Protein AF-A0A1R0LEW0-F1 (afdb_monomer_lite)

Radius of gyration: 15.87 Å; chains: 1; bounding box: 33×30×46 Å

Foldseek 3Di:
DPDVVVVVVVVPDDDDDFDKAQAQFDPCLPDCCLVVVVVCCVVVVNDPVNSCVHGGGDDSVLSVVVVVVVVCQVCCCPVVVDHDCVRVADDPVRNRMHTPD

pLDDT: mean 94.79, std 5.69, range [54.28, 98.5]

Structure (mmCIF, N/CA/C/O backbone):
data_AF-A0A1R0LEW0-F1
#
_entry.id   AF-A0A1R0LEW0-F1
#
loop_
_atom_site.group_PDB
_atom_site.id
_atom_site.type_symbol
_atom_site.label_atom_id
_atom_site.label_alt_id
_atom_site.label_comp_id
_atom_site.label_asym_id
_atom_site.label_entity_id
_atom_site.label_seq_id
_atom_site.pdbx_PDB_ins_code
_atom_site.Cartn_x
_atom_site.Cartn_y
_atom_site.Cartn_z
_atom_site.occupancy
_atom_site.B_iso_or_equiv
_atom_site.auth_seq_id
_atom_site.auth_comp_id
_atom_site.auth_asym_id
_atom_site.auth_atom_id
_atom_site.pdbx_PDB_model_num
ATOM 1 N N . ASN A 1 1 ? 9.962 3.736 5.547 1.00 54.28 1 ASN A N 1
ATOM 2 C CA . ASN A 1 1 ? 9.433 5.078 5.856 1.00 54.28 1 ASN A CA 1
ATOM 3 C C . ASN A 1 1 ? 10.334 5.769 6.893 1.00 54.28 1 ASN A C 1
ATOM 5 O O . ASN A 1 1 ? 10.100 5.622 8.083 1.00 54.28 1 ASN A O 1
ATOM 9 N N . ASN A 1 2 ? 11.420 6.435 6.465 1.00 66.25 2 ASN A N 1
ATOM 10 C CA . ASN A 1 2 ? 12.408 7.082 7.362 1.00 66.25 2 ASN A CA 1
ATOM 11 C C . ASN A 1 2 ? 12.466 8.611 7.196 1.00 66.25 2 ASN A C 1
ATOM 13 O O . ASN A 1 2 ? 13.374 9.252 7.725 1.00 66.25 2 ASN A O 1
ATOM 17 N N . ASP A 1 3 ? 11.519 9.195 6.464 1.00 81.50 3 ASP A N 1
ATOM 18 C CA . ASP A 1 3 ? 11.428 10.644 6.332 1.00 81.50 3 ASP A CA 1
ATOM 19 C C . ASP A 1 3 ? 10.995 11.259 7.678 1.00 81.50 3 ASP A C 1
ATOM 21 O O . ASP A 1 3 ? 10.027 10.829 8.313 1.00 81.50 3 ASP A O 1
ATOM 25 N N . GLY A 1 4 ? 11.752 12.258 8.138 1.00 89.38 4 GLY A N 1
ATOM 26 C CA . GLY A 1 4 ? 11.487 12.974 9.383 1.00 89.38 4 GLY A CA 1
ATOM 27 C C . GLY A 1 4 ? 10.129 13.680 9.397 1.00 89.38 4 GLY A C 1
ATOM 28 O O . GLY A 1 4 ? 9.569 13.872 10.478 1.00 89.38 4 GLY A O 1
ATOM 29 N N . SER A 1 5 ? 9.572 14.003 8.226 1.00 92.19 5 SER A N 1
ATOM 30 C CA . SER A 1 5 ? 8.245 14.612 8.091 1.00 92.19 5 SER A CA 1
ATOM 31 C C . SER A 1 5 ? 7.144 13.745 8.722 1.00 92.19 5 SER A C 1
ATOM 33 O O . SER A 1 5 ? 6.342 14.255 9.506 1.00 92.19 5 SER A O 1
ATOM 35 N N . TRP A 1 6 ? 7.170 12.424 8.506 1.00 91.69 6 TRP A N 1
ATOM 36 C CA . TRP A 1 6 ? 6.205 11.481 9.082 1.00 91.69 6 TRP A CA 1
ATOM 37 C C . TRP A 1 6 ? 6.297 11.407 10.599 1.00 91.69 6 TRP A C 1
ATOM 39 O O . TRP A 1 6 ? 5.275 11.375 11.281 1.00 91.69 6 TRP A O 1
ATOM 49 N N . ARG A 1 7 ? 7.515 11.438 11.154 1.00 90.62 7 ARG A N 1
ATOM 50 C CA . ARG A 1 7 ? 7.713 11.470 12.611 1.00 90.62 7 ARG A CA 1
ATOM 51 C C . ARG A 1 7 ? 7.106 12.732 13.221 1.00 90.62 7 ARG A C 1
ATOM 53 O O . ARG A 1 7 ? 6.469 12.648 14.270 1.00 90.62 7 ARG A O 1
ATOM 60 N N . THR A 1 8 ? 7.293 13.875 12.564 1.00 94.06 8 THR A N 1
ATOM 61 C CA . THR A 1 8 ? 6.706 15.151 12.985 1.00 94.06 8 THR A CA 1
ATOM 62 C C . THR A 1 8 ? 5.186 15.120 12.882 1.00 94.06 8 THR A C 1
ATOM 64 O O . THR A 1 8 ? 4.518 15.487 13.843 1.00 94.06 8 THR A O 1
ATOM 67 N N . LEU A 1 9 ? 4.620 14.639 11.773 1.00 93.69 9 LEU A N 1
ATOM 68 C CA . LEU A 1 9 ? 3.171 14.487 11.628 1.00 93.69 9 LEU A CA 1
ATOM 69 C C . LEU A 1 9 ? 2.601 13.607 12.750 1.00 93.69 9 LEU A C 1
ATOM 71 O O . LEU A 1 9 ? 1.660 14.001 13.437 1.00 93.69 9 LEU A O 1
ATOM 75 N N . TRP A 1 10 ? 3.224 12.452 12.992 1.00 93.62 10 TRP A N 1
ATOM 76 C CA . TRP A 1 10 ? 2.745 11.453 13.945 1.00 93.62 10 TRP A CA 1
ATOM 77 C C . TRP A 1 10 ? 2.612 11.976 15.379 1.00 93.62 10 TRP A C 1
ATOM 79 O O . TRP A 1 10 ? 1.655 11.626 16.069 1.00 93.62 10 TRP A O 1
ATOM 89 N N . SER A 1 11 ? 3.535 12.828 15.841 1.00 93.75 11 SER A N 1
ATOM 90 C CA . SER A 1 11 ? 3.468 13.409 17.193 1.00 93.75 11 SER A CA 1
ATOM 91 C C . SER A 1 11 ? 2.324 14.422 17.366 1.00 93.75 11 SER A C 1
ATOM 93 O O . SER A 1 11 ? 1.885 14.687 18.492 1.00 93.75 11 SER A O 1
ATOM 95 N N . HIS A 1 12 ? 1.802 14.957 16.259 1.00 96.38 12 HIS A N 1
ATOM 96 C CA . HIS A 1 12 ? 0.723 15.942 16.254 1.00 96.38 12 HIS A CA 1
ATOM 97 C C . HIS A 1 12 ? -0.663 15.332 16.005 1.00 96.38 12 HIS A C 1
ATOM 99 O O . HIS A 1 12 ? -1.657 15.960 16.369 1.00 96.38 12 HIS A O 1
ATOM 105 N N . LEU A 1 13 ? -0.759 14.108 15.477 1.00 95.62 13 LEU A N 1
ATOM 106 C CA . LEU A 1 13 ? -2.035 13.408 15.304 1.00 95.62 13 LEU A CA 1
ATOM 107 C C . LEU A 1 13 ? -2.685 13.092 16.667 1.00 95.62 13 LEU A C 1
ATOM 109 O O . LEU A 1 13 ? -2.069 12.480 17.541 1.00 95.62 13 LEU A O 1
ATOM 113 N N . LYS A 1 14 ? -3.942 13.516 16.858 1.00 95.75 14 LYS A N 1
ATOM 114 C CA . LYS A 1 14 ? -4.692 13.348 18.124 1.00 95.75 14 LYS A CA 1
ATOM 115 C C . LYS A 1 14 ? -5.787 12.282 18.072 1.00 95.75 14 LYS A C 1
ATOM 117 O O . LYS A 1 14 ? -6.194 11.803 19.123 1.00 95.75 14 LYS A O 1
ATOM 122 N N . GLY A 1 15 ? -6.236 11.914 16.874 1.00 92.88 15 GLY A N 1
ATOM 123 C CA . GLY A 1 15 ? -7.248 10.881 16.655 1.00 92.88 15 GLY A CA 1
ATOM 124 C C . GLY A 1 15 ? -6.658 9.496 16.394 1.00 92.88 15 GLY A C 1
ATOM 125 O O . GLY A 1 15 ? -5.447 9.275 16.554 1.00 92.88 15 GLY A O 1
ATOM 126 N N . TYR A 1 16 ? -7.538 8.585 15.965 1.00 93.69 16 TYR A N 1
ATOM 127 C CA . TYR A 1 16 ? -7.135 7.289 15.431 1.00 93.69 16 TYR A CA 1
ATOM 128 C C . TYR A 1 16 ? -6.156 7.484 14.268 1.00 93.69 16 TYR A C 1
ATOM 130 O O . TYR A 1 16 ? -6.279 8.413 13.468 1.00 93.69 16 TYR A O 1
ATOM 138 N N . ARG A 1 17 ? -5.133 6.635 14.233 1.00 93.56 17 ARG A N 1
ATOM 139 C CA . ARG A 1 17 ? -4.077 6.638 13.227 1.00 93.56 17 ARG A CA 1
ATOM 140 C C . ARG A 1 17 ? -3.469 5.253 13.147 1.00 93.56 17 ARG A C 1
ATOM 142 O O . ARG A 1 17 ? -3.387 4.560 14.158 1.00 93.56 17 ARG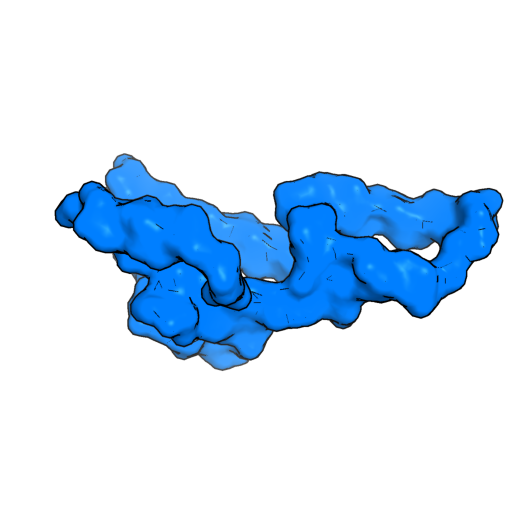 A O 1
ATOM 149 N N . VAL A 1 18 ? -3.026 4.894 11.956 1.00 94.56 18 VAL A N 1
ATOM 150 C CA . VAL A 1 18 ? -2.375 3.624 11.661 1.00 94.56 18 VAL A CA 1
ATOM 151 C C . VAL A 1 18 ? -1.298 3.882 10.607 1.00 94.56 18 VAL A C 1
ATOM 153 O O . VAL A 1 18 ? -1.500 4.708 9.716 1.00 94.56 18 VAL A O 1
ATOM 156 N N . ASP A 1 19 ? -0.137 3.244 10.754 1.00 94.31 19 ASP A N 1
ATOM 157 C CA . ASP A 1 19 ? 0.975 3.317 9.800 1.00 94.31 19 ASP A CA 1
ATOM 158 C C . ASP A 1 19 ? 1.205 1.911 9.248 1.00 94.31 19 ASP A C 1
ATOM 160 O O . ASP A 1 19 ? 1.687 1.026 9.960 1.00 94.31 19 ASP A O 1
ATOM 164 N N . ILE A 1 20 ? 0.803 1.701 7.995 1.00 95.50 20 ILE A N 1
ATOM 165 C CA . ILE A 1 20 ? 0.955 0.429 7.290 1.00 95.50 20 ILE A CA 1
ATOM 166 C C . ILE A 1 20 ? 1.865 0.593 6.082 1.00 95.50 20 ILE A C 1
ATOM 168 O O . ILE A 1 20 ? 1.827 1.601 5.376 1.00 95.50 20 ILE A O 1
ATOM 172 N N . GLN A 1 21 ? 2.657 -0.438 5.818 1.00 96.25 21 GLN A N 1
ATOM 173 C CA . GLN A 1 21 ? 3.523 -0.513 4.656 1.00 96.25 21 GLN A CA 1
ATOM 174 C C . GLN A 1 21 ? 3.085 -1.659 3.744 1.00 96.25 21 GLN A C 1
ATOM 176 O O . GLN A 1 21 ? 3.007 -2.807 4.175 1.00 96.25 21 GLN A O 1
ATOM 181 N N . LEU A 1 22 ? 2.854 -1.332 2.469 1.00 97.94 22 LEU A N 1
ATOM 182 C CA . LEU A 1 22 ? 2.658 -2.301 1.394 1.00 97.94 22 LEU A CA 1
ATOM 183 C C . LEU A 1 22 ? 4.016 -2.712 0.815 1.00 97.94 22 LEU A C 1
ATOM 185 O O . LEU A 1 22 ? 4.703 -1.925 0.164 1.00 97.94 22 LEU A O 1
ATOM 189 N N . HIS A 1 23 ? 4.427 -3.945 1.081 1.00 98.06 23 HIS A N 1
ATOM 190 C CA . HIS A 1 23 ? 5.666 -4.515 0.577 1.00 98.06 23 HIS A CA 1
ATOM 191 C C . HIS A 1 23 ? 5.583 -4.810 -0.920 1.00 98.06 23 HIS A C 1
ATOM 193 O O . HIS A 1 23 ? 4.563 -5.258 -1.434 1.00 98.06 23 HIS A O 1
ATOM 199 N N . GLY A 1 2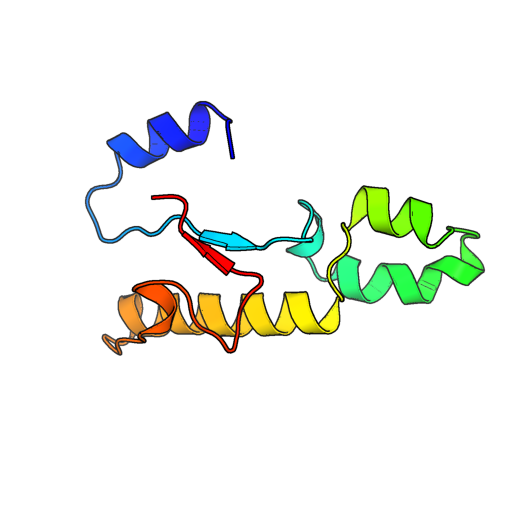4 ? 6.689 -4.563 -1.620 1.00 97.44 24 GLY A N 1
ATOM 200 C CA . GLY A 1 24 ? 6.772 -4.720 -3.070 1.00 97.44 24 GLY A CA 1
ATOM 201 C C . GLY A 1 24 ? 6.207 -3.540 -3.860 1.00 97.44 24 GLY A C 1
ATOM 202 O O . GLY A 1 24 ? 6.518 -3.448 -5.037 1.00 97.44 24 GLY A O 1
ATOM 203 N N . ALA A 1 25 ? 5.461 -2.622 -3.243 1.00 97.31 25 ALA A N 1
ATOM 204 C CA . ALA A 1 25 ? 5.026 -1.385 -3.887 1.00 97.31 25 ALA A CA 1
ATOM 205 C C . ALA A 1 25 ? 6.130 -0.315 -3.889 1.00 97.31 25 ALA A C 1
ATOM 207 O O . ALA A 1 25 ? 6.965 -0.244 -2.979 1.00 97.31 25 ALA A O 1
ATOM 208 N N . ALA A 1 26 ? 6.087 0.556 -4.892 1.00 95.69 26 ALA A N 1
ATOM 209 C CA . ALA A 1 26 ? 6.844 1.798 -4.956 1.00 95.69 26 ALA A CA 1
ATOM 210 C C . ALA A 1 26 ? 5.912 3.015 -4.825 1.00 95.69 26 ALA A C 1
ATOM 212 O O . ALA A 1 26 ? 4.700 2.892 -4.669 1.00 95.69 26 ALA A O 1
ATOM 213 N N . HIS A 1 27 ? 6.473 4.226 -4.874 1.00 93.19 27 HIS A N 1
ATOM 214 C CA . HIS A 1 27 ? 5.689 5.457 -4.720 1.00 93.19 27 HIS A CA 1
ATOM 215 C C . HIS A 1 27 ? 4.570 5.591 -5.765 1.00 93.19 27 HIS A C 1
ATOM 217 O O . HIS A 1 27 ? 3.473 6.034 -5.440 1.00 93.19 27 HIS A O 1
ATOM 223 N N . VAL A 1 28 ? 4.834 5.181 -7.005 1.00 94.12 28 VAL A N 1
ATOM 224 C CA . VAL A 1 28 ? 3.867 5.258 -8.110 1.00 94.12 28 VAL A CA 1
ATOM 225 C C . VAL A 1 28 ? 2.864 4.101 -8.127 1.00 94.12 28 VAL A C 1
ATOM 227 O O . VAL A 1 28 ? 1.927 4.141 -8.912 1.00 94.12 28 VAL A O 1
ATOM 230 N N . SER A 1 29 ? 2.992 3.106 -7.242 1.00 94.75 29 SER A N 1
ATOM 231 C CA . SER A 1 29 ? 1.994 2.033 -7.112 1.00 94.75 29 SER A CA 1
ATOM 232 C C . SER A 1 29 ? 0.628 2.536 -6.638 1.00 94.75 29 SER A C 1
ATOM 234 O O . SER A 1 29 ? -0.376 1.843 -6.737 1.00 94.75 29 SER A O 1
ATOM 236 N N . PHE A 1 30 ? 0.567 3.756 -6.099 1.00 95.81 30 PHE A N 1
ATOM 237 C CA . PHE A 1 30 ? -0.656 4.351 -5.555 1.00 95.81 30 PHE A CA 1
ATOM 238 C C . PHE A 1 30 ? -1.415 5.226 -6.565 1.00 95.81 30 PHE A C 1
ATOM 240 O O . PHE A 1 30 ? -2.270 6.022 -6.176 1.00 95.81 30 PHE A O 1
ATOM 247 N N . ILE A 1 31 ? -1.092 5.106 -7.855 1.00 95.31 31 ILE A N 1
ATOM 248 C CA . ILE A 1 31 ? -1.804 5.748 -8.964 1.00 95.31 31 ILE A CA 1
ATOM 249 C C . ILE A 1 31 ? -2.070 4.728 -10.078 1.00 95.31 31 ILE A C 1
ATOM 251 O O . ILE A 1 31 ? -1.348 3.742 -10.213 1.00 95.31 31 ILE A O 1
ATOM 255 N N . ASP A 1 32 ? -3.081 4.990 -10.913 1.00 94.25 32 ASP A N 1
ATOM 256 C CA . ASP A 1 32 ? -3.529 4.061 -11.970 1.00 94.25 32 ASP A CA 1
ATOM 257 C C . ASP A 1 32 ? -2.455 3.754 -13.033 1.00 94.25 32 ASP A C 1
ATOM 259 O O . ASP A 1 32 ? -2.563 2.768 -13.766 1.00 94.25 32 ASP A O 1
ATOM 263 N N . ASP A 1 33 ? -1.393 4.561 -13.089 1.00 93.50 33 ASP A N 1
ATOM 264 C CA . ASP A 1 33 ? -0.246 4.359 -13.974 1.00 93.50 33 ASP A CA 1
ATOM 265 C C . ASP A 1 33 ? 0.419 2.983 -13.775 1.00 93.50 33 ASP A C 1
ATOM 267 O O . ASP A 1 33 ? 0.843 2.367 -14.748 1.00 93.50 33 ASP A O 1
ATOM 271 N N . GLU A 1 34 ? 0.417 2.429 -12.554 1.00 94.12 34 GLU A N 1
ATOM 272 C CA . GLU A 1 34 ? 0.938 1.076 -12.288 1.00 94.12 34 GLU A CA 1
ATOM 273 C C . GLU A 1 34 ? 0.193 -0.019 -13.073 1.00 94.12 34 GLU A C 1
ATOM 275 O O . GLU A 1 34 ? 0.795 -1.010 -13.492 1.00 94.12 34 GLU A O 1
ATOM 280 N N . ALA A 1 35 ? -1.106 0.161 -13.332 1.00 93.56 35 ALA A N 1
ATOM 281 C CA . ALA A 1 35 ? -1.884 -0.764 -14.155 1.00 93.56 35 ALA A CA 1
ATOM 282 C C . ALA A 1 35 ? -1.729 -0.500 -15.659 1.00 93.56 35 ALA A C 1
ATOM 284 O O . ALA A 1 35 ? -1.896 -1.416 -16.470 1.00 93.56 35 ALA A O 1
ATOM 285 N N . MET A 1 36 ? -1.445 0.744 -16.048 1.00 93.38 36 MET A N 1
ATOM 286 C CA . MET A 1 36 ? -1.352 1.153 -17.451 1.00 93.38 36 MET A CA 1
ATOM 287 C C . MET A 1 36 ? 0.028 0.868 -18.045 1.00 93.38 36 MET A C 1
ATOM 289 O O . MET A 1 36 ? 0.125 0.270 -19.117 1.00 93.38 36 MET A O 1
ATOM 2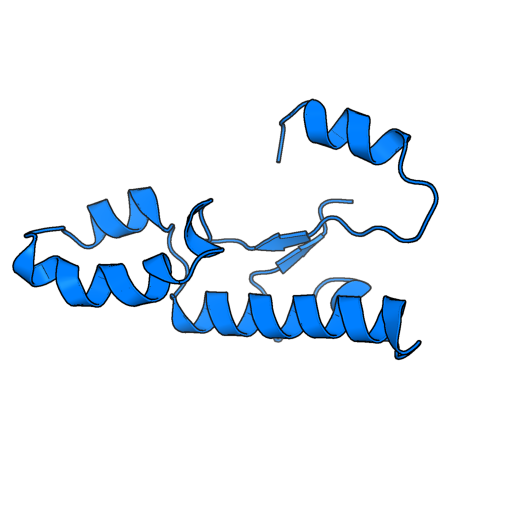93 N N . ALA A 1 37 ? 1.099 1.223 -17.337 1.00 93.31 37 ALA A N 1
ATOM 294 C CA . ALA A 1 37 ? 2.465 1.175 -17.849 1.00 93.31 37 ALA A CA 1
ATOM 295 C C . ALA A 1 37 ? 2.916 -0.202 -18.381 1.00 93.31 37 ALA A C 1
ATOM 297 O O . ALA A 1 37 ? 3.558 -0.243 -19.437 1.00 93.31 37 ALA A O 1
ATOM 298 N N . PRO A 1 38 ? 2.558 -1.351 -17.764 1.00 92.88 38 PRO A N 1
ATOM 299 C CA . PRO A 1 38 ? 2.897 -2.662 -18.322 1.00 92.88 38 PRO A CA 1
ATOM 300 C C . PRO A 1 38 ? 2.292 -2.923 -19.709 1.00 92.88 38 PRO A C 1
ATOM 302 O O . PRO A 1 38 ? 2.868 -3.671 -20.499 1.00 92.88 38 PRO A O 1
ATOM 305 N N . GLN A 1 39 ? 1.151 -2.304 -20.027 1.00 94.12 39 GLN A N 1
ATOM 306 C CA . GLN A 1 39 ? 0.457 -2.480 -21.307 1.00 94.12 39 GLN A CA 1
ATOM 307 C C . GLN A 1 39 ? 1.184 -1.751 -22.447 1.00 94.12 39 GLN A C 1
ATOM 309 O O . GLN A 1 39 ? 1.216 -2.233 -23.579 1.00 94.12 39 GLN A O 1
ATOM 314 N N . GLU A 1 40 ? 1.824 -0.622 -22.140 1.00 93.56 40 GLU A N 1
ATOM 315 C CA . GLU A 1 40 ? 2.577 0.193 -23.100 1.00 93.56 40 GLU A CA 1
ATOM 316 C C . GLU A 1 40 ? 4.063 -0.194 -23.177 1.00 93.56 40 GLU A C 1
ATOM 318 O O . GLU A 1 40 ? 4.765 0.186 -24.117 1.00 93.56 40 GLU A O 1
ATOM 323 N N . ALA A 1 41 ? 4.552 -0.998 -22.229 1.00 94.62 41 ALA A N 1
ATOM 324 C CA . ALA A 1 41 ? 5.968 -1.328 -22.081 1.00 94.62 41 ALA A CA 1
ATOM 325 C C . ALA A 1 41 ? 6.601 -1.911 -23.353 1.00 94.62 41 ALA A C 1
ATOM 327 O O . ALA A 1 41 ? 7.704 -1.518 -23.734 1.00 94.62 41 ALA A O 1
ATOM 328 N N . ASN A 1 42 ? 5.884 -2.787 -24.063 1.00 94.88 42 ASN A N 1
ATOM 329 C CA . ASN A 1 42 ? 6.367 -3.364 -25.3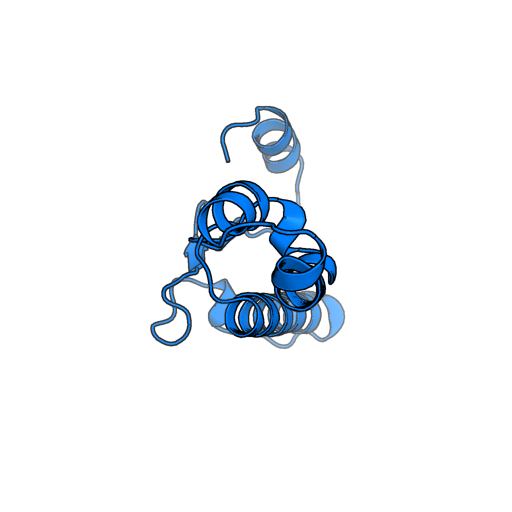20 1.00 94.88 42 ASN A CA 1
ATOM 330 C C . ASN A 1 42 ? 6.538 -2.302 -26.417 1.00 94.88 42 ASN A C 1
ATOM 332 O O . ASN A 1 42 ? 7.531 -2.323 -27.147 1.00 94.88 42 ASN A O 1
ATOM 336 N N . LEU A 1 43 ? 5.595 -1.360 -26.519 1.00 95.88 43 LEU A N 1
ATOM 337 C CA . LEU A 1 43 ? 5.639 -0.266 -27.492 1.00 95.88 43 LEU A CA 1
ATOM 338 C C . LEU A 1 43 ? 6.797 0.691 -27.186 1.00 95.88 43 LEU A C 1
ATOM 340 O O . LEU A 1 43 ? 7.530 1.096 -28.089 1.00 95.88 43 LEU A O 1
ATOM 344 N N . LEU A 1 44 ? 6.985 1.004 -25.905 1.00 95.06 44 LEU A N 1
ATOM 345 C CA . LEU A 1 44 ? 8.006 1.929 -25.416 1.00 95.06 44 LEU A CA 1
ATOM 346 C C . LEU A 1 44 ? 9.382 1.273 -25.216 1.00 95.06 44 LEU A C 1
ATOM 348 O O . LEU A 1 44 ? 10.335 1.950 -24.833 1.00 95.06 44 LEU A O 1
ATOM 352 N N . ARG A 1 45 ? 9.508 -0.032 -25.499 1.00 96.56 45 ARG A N 1
ATOM 353 C CA . ARG A 1 45 ? 10.723 -0.840 -25.281 1.00 96.56 45 ARG A CA 1
ATOM 354 C C . ARG A 1 45 ? 11.231 -0.771 -23.836 1.00 96.56 45 ARG A C 1
ATOM 356 O O . ARG A 1 45 ? 12.438 -0.790 -23.593 1.00 96.56 45 ARG A O 1
ATOM 363 N N . ILE A 1 46 ? 10.304 -0.700 -22.886 1.00 96.12 46 ILE A N 1
ATOM 364 C CA . ILE A 1 46 ? 10.583 -0.730 -21.453 1.00 96.12 46 ILE A CA 1
ATOM 365 C C . ILE A 1 46 ? 10.663 -2.194 -21.022 1.00 96.12 46 ILE A C 1
ATOM 367 O O . ILE A 1 46 ? 9.736 -2.977 -21.217 1.00 96.12 46 ILE A O 1
ATOM 371 N N . SER A 1 47 ? 11.792 -2.575 -20.437 1.00 96.19 47 SER A N 1
ATOM 372 C CA . SER A 1 47 ? 11.988 -3.919 -19.897 1.00 96.19 47 SER A CA 1
ATOM 373 C C . SER A 1 47 ? 11.226 -4.124 -18.578 1.00 96.19 47 SER A C 1
ATOM 375 O O . SER A 1 47 ? 11.009 -3.164 -17.834 1.00 96.19 47 SER A O 1
ATOM 377 N N . PRO A 1 48 ? 10.913 -5.378 -18.201 1.00 94.12 48 PRO A N 1
ATOM 378 C CA . PRO A 1 48 ? 10.339 -5.677 -16.889 1.00 94.12 48 PRO A CA 1
ATOM 379 C C . PRO A 1 48 ? 11.175 -5.140 -15.719 1.00 94.12 48 PRO A C 1
ATOM 381 O O . PRO A 1 48 ? 10.619 -4.681 -14.729 1.00 94.12 48 PRO A O 1
ATOM 384 N N . ALA A 1 49 ? 12.506 -5.136 -15.840 1.00 95.81 49 ALA A N 1
ATOM 385 C CA . ALA A 1 49 ? 13.389 -4.593 -14.808 1.00 95.81 49 ALA A CA 1
ATOM 386 C C . ALA A 1 49 ? 13.242 -3.069 -14.659 1.00 95.81 49 ALA A C 1
ATOM 388 O O . ALA A 1 49 ? 13.244 -2.561 -13.541 1.00 95.81 49 ALA A O 1
ATOM 389 N N . GLN A 1 50 ? 13.078 -2.341 -15.769 1.00 95.88 50 GLN A N 1
ATOM 390 C CA . GLN A 1 50 ? 12.819 -0.897 -15.738 1.00 95.88 50 GLN A CA 1
ATOM 391 C C . GLN A 1 50 ? 11.444 -0.586 -15.143 1.00 95.88 50 GLN A C 1
ATOM 393 O O . GLN A 1 50 ? 11.333 0.348 -14.355 1.00 95.88 50 GLN A O 1
ATOM 398 N N . LEU A 1 51 ? 10.418 -1.390 -15.452 1.00 94.62 51 LEU A N 1
ATOM 399 C CA . LEU A 1 51 ? 9.123 -1.277 -14.776 1.00 94.62 51 LEU A CA 1
ATOM 400 C C . LEU A 1 51 ? 9.286 -1.493 -13.268 1.00 94.62 51 LEU A C 1
ATOM 402 O O . LEU A 1 51 ? 8.835 -0.666 -12.486 1.00 94.62 51 LEU A O 1
ATOM 406 N N . GLN A 1 52 ? 9.998 -2.538 -12.843 1.00 95.56 52 GLN A N 1
ATOM 407 C CA . GLN A 1 52 ? 10.178 -2.820 -11.416 1.00 95.56 52 GLN A CA 1
ATOM 408 C C . GLN A 1 52 ? 10.953 -1.734 -10.662 1.00 95.56 52 GLN A C 1
ATOM 410 O O . GLN A 1 52 ? 10.703 -1.506 -9.481 1.00 95.56 52 GLN A O 1
ATOM 415 N N . GLN A 1 53 ? 11.876 -1.032 -11.322 1.00 95.19 53 GLN A N 1
ATOM 416 C CA . GLN A 1 53 ? 12.567 0.113 -10.721 1.00 95.19 53 GLN A CA 1
ATOM 417 C C . GLN A 1 53 ? 11.620 1.274 -10.402 1.00 95.19 53 GLN A C 1
ATOM 419 O O . GLN A 1 53 ? 11.886 2.038 -9.475 1.00 95.19 53 GLN A O 1
ATOM 424 N N . VAL A 1 54 ? 10.543 1.411 -11.174 1.00 94.81 54 VAL A N 1
ATOM 425 C CA . VAL A 1 54 ? 9.574 2.497 -11.048 1.00 94.81 54 VAL A CA 1
ATOM 426 C C . VAL A 1 54 ? 8.417 2.073 -10.143 1.00 94.81 54 VAL A C 1
ATOM 428 O O . VAL A 1 54 ? 8.157 2.754 -9.157 1.00 94.81 54 VAL A O 1
ATOM 431 N N . TYR A 1 55 ? 7.793 0.925 -10.413 1.00 94.94 55 TYR A N 1
ATOM 432 C CA . TYR A 1 55 ? 6.566 0.448 -9.757 1.00 94.94 55 TYR A CA 1
ATOM 433 C C . TYR A 1 55 ? 6.806 -0.556 -8.619 1.00 94.94 55 TYR A C 1
ATOM 435 O O . TYR A 1 55 ? 5.899 -0.871 -7.861 1.00 94.94 55 TYR A O 1
ATOM 443 N N . GLY A 1 56 ? 8.035 -1.037 -8.436 1.00 95.94 56 GLY A N 1
ATOM 444 C CA . GLY A 1 56 ? 8.328 -2.092 -7.470 1.00 95.94 56 GLY A CA 1
ATOM 445 C C . GLY A 1 56 ? 8.039 -3.491 -8.022 1.00 95.94 56 GLY A C 1
ATOM 446 O O . GLY A 1 56 ? 7.995 -3.719 -9.226 1.00 95.94 56 GLY A O 1
ATOM 447 N N . THR A 1 57 ? 7.925 -4.473 -7.135 1.00 96.94 57 THR A N 1
ATOM 448 C CA . THR A 1 57 ? 7.865 -5.903 -7.477 1.00 96.94 57 THR A CA 1
ATOM 449 C C . THR A 1 57 ? 6.508 -6.551 -7.218 1.00 96.94 57 THR A C 1
ATOM 451 O O . THR A 1 57 ? 6.366 -7.747 -7.467 1.00 96.94 57 THR A O 1
ATOM 454 N N . ILE A 1 58 ? 5.542 -5.820 -6.659 1.00 97.19 58 ILE A N 1
ATOM 455 C CA . ILE A 1 58 ? 4.189 -6.340 -6.446 1.00 97.19 58 ILE A CA 1
ATOM 456 C C . ILE A 1 58 ? 3.450 -6.482 -7.785 1.00 97.19 58 ILE A C 1
ATOM 458 O O . ILE A 1 58 ? 3.679 -5.718 -8.719 1.00 97.19 58 ILE A O 1
ATOM 462 N N . ASP A 1 59 ? 2.566 -7.476 -7.888 1.00 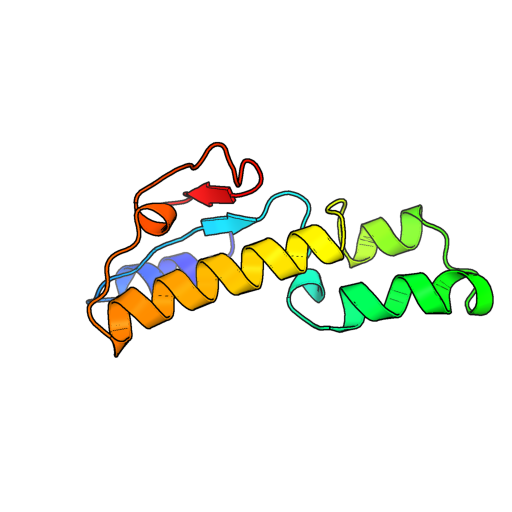96.00 59 ASP A N 1
ATOM 463 C CA . ASP A 1 59 ? 1.641 -7.565 -9.020 1.00 96.00 59 ASP A CA 1
ATOM 464 C C . ASP A 1 59 ? 0.669 -6.361 -9.008 1.00 96.00 59 ASP A C 1
ATOM 466 O O . ASP A 1 59 ? 0.052 -6.108 -7.967 1.00 96.00 59 ASP A O 1
ATOM 470 N N . PRO A 1 60 ? 0.478 -5.637 -10.130 1.00 95.44 60 PRO A N 1
ATOM 471 C CA . PRO A 1 60 ? -0.385 -4.452 -10.174 1.00 95.44 60 PRO A CA 1
ATOM 472 C C . PRO A 1 60 ? -1.829 -4.701 -9.724 1.00 95.44 60 PRO A C 1
ATOM 474 O O . PRO A 1 60 ? -2.402 -3.911 -8.973 1.00 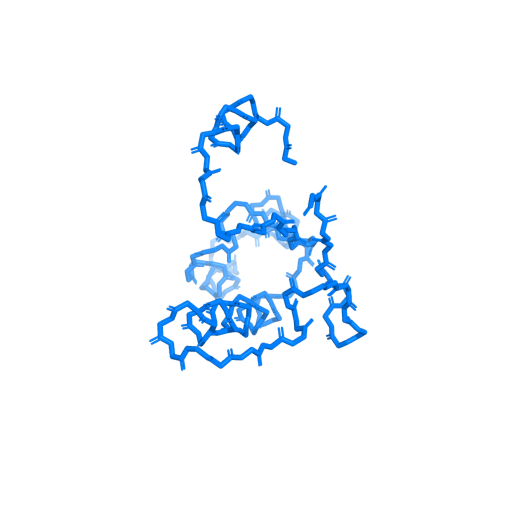95.44 60 PRO A O 1
ATOM 477 N N . ASN A 1 61 ? -2.438 -5.823 -10.128 1.00 96.69 61 ASN A N 1
ATOM 478 C CA . ASN A 1 61 ? -3.815 -6.125 -9.727 1.00 96.69 61 ASN A CA 1
ATOM 479 C C . ASN A 1 61 ? -3.895 -6.386 -8.224 1.00 96.69 61 ASN A C 1
ATOM 481 O O . ASN A 1 61 ? -4.855 -5.976 -7.565 1.00 96.69 61 ASN A O 1
ATOM 485 N N . ARG A 1 62 ? -2.870 -7.040 -7.674 1.00 97.81 62 ARG A N 1
ATOM 486 C CA . ARG A 1 62 ? -2.762 -7.299 -6.244 1.00 97.81 62 ARG A CA 1
ATOM 487 C C . ARG A 1 62 ? -2.573 -6.019 -5.433 1.00 97.81 62 ARG A C 1
ATOM 489 O O . ARG A 1 62 ? -3.239 -5.856 -4.410 1.00 97.81 62 ARG A O 1
ATOM 496 N N . ALA A 1 63 ? -1.728 -5.099 -5.895 1.00 97.44 63 ALA A N 1
ATOM 497 C CA . ALA A 1 63 ? -1.558 -3.789 -5.273 1.00 97.44 63 ALA A CA 1
ATOM 498 C C . ALA A 1 63 ? -2.891 -3.026 -5.219 1.00 97.44 63 ALA A C 1
ATOM 500 O O . ALA A 1 63 ? -3.280 -2.542 -4.155 1.00 97.44 63 ALA A O 1
ATOM 501 N N . ILE A 1 64 ? -3.632 -3.001 -6.331 1.00 97.69 64 ILE A N 1
ATOM 502 C CA . ILE A 1 64 ? -4.949 -2.355 -6.422 1.00 97.69 64 ILE A CA 1
ATOM 503 C C . ILE A 1 64 ? -5.968 -3.005 -5.481 1.00 97.69 64 ILE A C 1
ATOM 505 O O . ILE A 1 64 ? -6.720 -2.296 -4.808 1.00 97.69 64 ILE A O 1
ATOM 509 N N . GLU A 1 65 ? -6.015 -4.340 -5.412 1.00 98.31 65 GLU A N 1
ATOM 510 C CA . GLU A 1 65 ? -6.900 -5.056 -4.485 1.00 98.31 65 GLU A CA 1
ATOM 511 C C . GLU A 1 65 ? -6.628 -4.631 -3.038 1.00 98.31 65 GLU A C 1
ATOM 513 O O . GLU A 1 65 ? -7.552 -4.232 -2.326 1.00 98.31 65 GLU A O 1
ATOM 518 N N . ILE A 1 66 ? -5.362 -4.682 -2.617 1.00 98.50 66 ILE A N 1
ATOM 519 C CA . ILE A 1 66 ? -4.956 -4.357 -1.248 1.00 98.50 66 ILE A CA 1
ATOM 520 C C . ILE A 1 66 ? -5.294 -2.905 -0.920 1.00 98.50 66 ILE A C 1
ATOM 522 O O . ILE A 1 66 ? -5.922 -2.644 0.106 1.00 98.50 66 ILE A O 1
ATOM 526 N N . GLN A 1 67 ? -4.939 -1.969 -1.803 1.00 97.94 67 GLN A N 1
ATOM 527 C CA . GLN A 1 67 ? -5.245 -0.551 -1.623 1.00 97.94 67 GLN A CA 1
ATOM 528 C C . GLN A 1 67 ? -6.748 -0.324 -1.445 1.00 97.94 67 GLN A C 1
ATOM 530 O O . GLN A 1 67 ? -7.162 0.314 -0.479 1.00 97.94 67 GLN A O 1
ATOM 535 N N . ARG A 1 68 ? -7.583 -0.897 -2.321 1.00 98.25 68 ARG A N 1
ATOM 536 C CA . ARG A 1 68 ? -9.045 -0.762 -2.231 1.00 98.25 68 ARG A CA 1
ATOM 537 C C . ARG A 1 68 ? -9.593 -1.324 -0.925 1.00 98.25 68 ARG A C 1
ATOM 539 O O . ARG A 1 68 ? -10.417 -0.675 -0.289 1.00 98.25 68 ARG A O 1
ATOM 546 N N . VAL A 1 69 ? -9.133 -2.505 -0.517 1.00 98.50 69 VAL A N 1
ATOM 547 C CA . VAL A 1 69 ? -9.609 -3.172 0.700 1.00 98.50 69 VAL A CA 1
ATOM 548 C C . VAL A 1 69 ? -9.209 -2.401 1.960 1.00 98.50 69 VAL A C 1
ATOM 550 O O . VAL A 1 69 ? -10.052 -2.183 2.829 1.00 98.50 69 VAL A O 1
ATOM 553 N N . TYR A 1 70 ? -7.958 -1.950 2.062 1.00 98.38 70 TYR A N 1
ATOM 554 C CA . TYR A 1 70 ? -7.481 -1.225 3.243 1.00 98.38 70 TYR A CA 1
ATOM 555 C C . TYR A 1 70 ? -8.038 0.201 3.323 1.00 98.38 70 TYR A C 1
ATOM 557 O O . TYR A 1 70 ? -8.391 0.652 4.413 1.00 98.38 70 TYR A O 1
ATOM 565 N N . LEU A 1 71 ? -8.199 0.892 2.188 1.00 97.81 71 LEU A N 1
ATOM 566 C CA . LEU A 1 71 ? -8.872 2.194 2.156 1.00 97.81 71 LEU A CA 1
ATOM 567 C C . LEU A 1 71 ? -10.350 2.066 2.534 1.00 97.81 71 LEU A C 1
ATOM 569 O O . LEU A 1 71 ? -10.839 2.860 3.335 1.00 97.81 71 LEU A O 1
ATOM 573 N N . ALA A 1 72 ? -11.051 1.053 2.013 1.00 98.50 72 ALA A N 1
ATOM 574 C CA . ALA A 1 72 ? -12.433 0.785 2.401 1.00 98.50 72 ALA A CA 1
ATOM 575 C C . ALA A 1 72 ? -12.542 0.502 3.904 1.00 98.50 72 ALA A C 1
ATOM 577 O O . ALA A 1 72 ? -13.357 1.129 4.569 1.00 98.50 72 ALA A O 1
ATOM 578 N N . ALA A 1 73 ? -11.668 -0.344 4.463 1.00 98.31 73 ALA A N 1
ATOM 579 C CA . ALA A 1 73 ? -11.638 -0.624 5.899 1.00 98.31 73 ALA A CA 1
ATOM 580 C C . ALA A 1 73 ? -11.425 0.645 6.747 1.00 98.31 73 ALA A C 1
ATOM 582 O O . ALA A 1 73 ? -12.064 0.808 7.787 1.00 98.31 73 ALA A O 1
ATOM 583 N N . PHE A 1 74 ? -10.554 1.558 6.303 1.00 97.69 74 PHE A N 1
ATOM 584 C CA . PHE A 1 74 ? -10.321 2.831 6.986 1.00 97.69 74 PHE A CA 1
ATOM 585 C C . PHE A 1 74 ? -11.562 3.728 6.956 1.00 97.69 74 PHE A C 1
ATOM 587 O O . PHE A 1 74 ? -12.005 4.206 8.000 1.00 97.69 74 PHE A O 1
ATOM 594 N N . PHE A 1 75 ? -12.169 3.920 5.783 1.00 98.00 75 PHE A N 1
ATOM 595 C CA . PHE A 1 75 ? -13.363 4.756 5.660 1.00 98.00 75 PHE A CA 1
ATOM 596 C C . PHE A 1 75 ? -14.601 4.134 6.312 1.00 98.00 75 PHE A C 1
ATOM 598 O O . PHE A 1 75 ? -15.404 4.861 6.894 1.00 98.00 75 PHE A O 1
ATOM 605 N N . ASP A 1 76 ? -14.752 2.811 6.288 1.00 98.31 76 ASP A N 1
ATOM 606 C CA . ASP A 1 76 ? -15.818 2.112 7.007 1.00 98.31 76 ASP A CA 1
ATOM 607 C C . ASP A 1 76 ? -15.703 2.356 8.519 1.00 98.31 76 ASP A C 1
ATOM 609 O O . ASP A 1 76 ? -16.701 2.680 9.172 1.00 98.31 76 ASP A O 1
ATOM 613 N N . LYS A 1 77 ? -14.486 2.314 9.075 1.00 97.06 77 LYS A N 1
ATOM 614 C CA . LYS A 1 77 ? -14.239 2.621 10.489 1.00 97.06 77 LYS A CA 1
ATOM 615 C C . LYS A 1 77 ? -14.549 4.082 10.824 1.00 97.06 77 LYS A C 1
ATOM 617 O O . LYS A 1 77 ? -15.295 4.340 11.770 1.00 97.06 77 LYS A O 1
ATOM 622 N N . GLU A 1 78 ? -13.987 5.023 10.069 1.00 95.62 78 GLU A N 1
ATOM 623 C CA . GLU A 1 78 ? -14.022 6.450 10.415 1.00 95.62 78 GLU A CA 1
ATOM 624 C C . GLU A 1 78 ? -15.343 7.137 10.038 1.00 95.62 78 GLU A C 1
ATOM 626 O O . GLU A 1 78 ? -15.820 7.997 10.775 1.00 95.62 78 GLU A O 1
ATOM 631 N N . LEU A 1 79 ? -15.960 6.757 8.915 1.00 97.56 79 LEU A N 1
ATOM 632 C CA . LEU A 1 79 ? -17.163 7.421 8.391 1.00 97.56 79 LEU A CA 1
ATOM 633 C C . LEU A 1 79 ? -18.452 6.651 8.677 1.00 97.56 79 LEU A C 1
ATOM 635 O O . LEU A 1 79 ? -19.528 7.247 8.692 1.00 97.56 79 LEU A O 1
ATOM 639 N N . ARG A 1 80 ? -18.369 5.329 8.863 1.00 97.81 80 ARG A N 1
ATOM 640 C CA . ARG A 1 80 ? -19.546 4.459 9.043 1.00 97.81 80 ARG A CA 1
ATOM 641 C C . ARG A 1 80 ? -19.569 3.741 10.388 1.00 97.81 80 ARG A C 1
ATOM 643 O O . ARG A 1 80 ? -20.528 3.021 10.657 1.00 97.81 80 ARG A O 1
ATOM 650 N N . HIS A 1 81 ? -18.548 3.934 11.224 1.00 96.94 81 HIS A N 1
ATOM 651 C CA . HIS A 1 81 ? -18.388 3.264 12.517 1.00 96.94 81 HIS A CA 1
ATOM 652 C C . HIS A 1 81 ? -18.426 1.727 12.420 1.00 96.94 81 HIS A C 1
ATOM 654 O O . HIS A 1 81 ? -18.849 1.045 13.352 1.00 96.94 81 HIS A O 1
ATOM 660 N N . GLN A 1 82 ? -17.980 1.176 11.288 1.00 97.31 82 GLN A N 1
ATOM 661 C CA . GLN A 1 82 ? -17.892 -0.261 11.038 1.00 97.31 82 GLN A CA 1
ATOM 662 C C . GLN A 1 82 ? -16.440 -0.705 11.170 1.00 97.31 82 GLN A C 1
ATOM 664 O O . GLN A 1 82 ? -15.578 -0.333 10.379 1.00 97.31 82 GLN A O 1
ATOM 669 N N . HIS A 1 83 ? -16.153 -1.478 12.213 1.00 94.62 83 HIS A N 1
ATOM 670 C CA . HIS A 1 83 ? -14.801 -1.960 12.474 1.00 94.62 83 HIS A CA 1
ATOM 671 C C . HIS A 1 83 ? -14.416 -3.111 11.534 1.00 94.62 83 HIS A C 1
ATOM 673 O O . HIS A 1 83 ? -15.236 -3.968 11.211 1.00 94.62 83 HIS A O 1
ATOM 679 N N . SER A 1 84 ? -13.146 -3.122 11.128 1.00 94.56 84 SER A N 1
ATOM 680 C CA . SER A 1 84 ? -12.507 -4.190 10.367 1.00 94.56 84 SER A CA 1
ATOM 681 C C . SER A 1 84 ? -11.214 -4.590 11.066 1.00 94.56 84 SER A C 1
ATOM 683 O O . SER A 1 84 ? -10.393 -3.730 11.392 1.00 94.56 84 SER A O 1
ATOM 685 N N . THR A 1 85 ? -11.004 -5.895 11.238 1.00 95.69 85 THR A N 1
ATOM 686 C CA . THR A 1 85 ? -9.786 -6.446 11.851 1.00 95.69 85 THR A CA 1
ATOM 687 C C . THR A 1 85 ? -8.537 -6.226 10.999 1.00 95.69 85 THR A C 1
ATOM 689 O O . THR A 1 85 ? -7.425 -6.360 11.499 1.00 95.69 85 THR A O 1
ATOM 692 N N . LEU A 1 86 ? -8.701 -5.845 9.726 1.00 97.50 86 LEU A N 1
ATOM 693 C CA . LEU A 1 86 ? -7.594 -5.556 8.810 1.00 97.50 86 LEU A CA 1
ATOM 694 C C . LEU A 1 86 ? -6.705 -4.401 9.278 1.00 97.50 86 LEU A C 1
ATOM 696 O O . LEU A 1 86 ? -5.557 -4.322 8.857 1.00 97.50 86 LEU A O 1
ATOM 700 N N . LEU A 1 87 ? -7.227 -3.506 10.124 1.00 97.25 87 LEU A N 1
ATOM 701 C CA . LEU A 1 87 ? -6.497 -2.350 10.654 1.00 97.25 87 LEU A CA 1
ATOM 702 C C . LEU A 1 87 ? -5.947 -2.572 12.071 1.00 97.25 87 LEU A C 1
ATOM 704 O O . LEU A 1 87 ? -5.389 -1.642 12.654 1.00 97.25 87 LEU A O 1
ATOM 708 N N . ASP A 1 88 ? -6.109 -3.777 12.623 1.00 95.75 88 ASP A N 1
ATOM 709 C CA . ASP A 1 88 ? -5.660 -4.111 13.980 1.00 95.75 88 ASP A CA 1
ATOM 710 C C . ASP A 1 88 ? -4.317 -4.858 13.990 1.00 95.75 88 ASP A C 1
ATOM 712 O O . ASP A 1 88 ? -3.663 -4.952 15.030 1.00 95.75 88 ASP A O 1
ATOM 716 N N . GLY A 1 89 ? -3.898 -5.415 12.851 1.00 95.31 89 GLY A N 1
ATOM 717 C CA . GLY A 1 89 ? -2.644 -6.146 12.737 1.00 95.31 89 GLY A CA 1
ATOM 718 C C . GLY A 1 89 ? -2.528 -6.975 11.454 1.00 95.31 89 GLY A C 1
ATOM 719 O O . GLY A 1 89 ? -3.371 -6.869 10.562 1.00 95.31 89 GLY A O 1
ATOM 720 N N . PRO A 1 90 ? -1.468 -7.797 11.342 1.00 96.44 90 PRO A N 1
ATOM 721 C CA . PRO A 1 90 ? -1.211 -8.613 10.158 1.00 96.44 90 PRO A CA 1
ATOM 722 C C . PRO A 1 90 ? -2.349 -9.593 9.845 1.00 96.44 90 PRO A C 1
ATOM 724 O O . PRO A 1 90 ? -2.837 -10.294 10.733 1.00 96.44 90 PRO A O 1
ATOM 727 N N . ASP A 1 91 ? -2.695 -9.713 8.564 1.00 97.56 91 ASP A N 1
ATOM 728 C CA . ASP A 1 91 ? -3.693 -10.656 8.059 1.00 97.56 91 ASP A CA 1
ATOM 729 C C . ASP A 1 91 ? -3.041 -11.624 7.060 1.00 97.56 91 ASP A C 1
ATOM 731 O O . ASP A 1 91 ? -2.323 -11.217 6.147 1.00 97.56 91 ASP A O 1
ATOM 735 N N . LYS A 1 92 ? -3.301 -12.929 7.203 1.00 97.12 92 LYS A N 1
ATOM 736 C CA . LYS A 1 92 ? -2.729 -13.969 6.327 1.00 97.12 92 LYS A CA 1
ATOM 737 C C . LYS A 1 92 ? -3.183 -13.848 4.873 1.00 97.12 92 LYS A C 1
ATOM 739 O O . LYS A 1 92 ? -2.492 -14.347 3.990 1.00 97.12 92 LYS A O 1
ATOM 744 N N . LYS A 1 93 ? -4.341 -13.233 4.626 1.00 98.12 93 LYS A N 1
ATOM 745 C CA . LYS A 1 93 ? -4.842 -12.937 3.284 1.00 98.12 93 LYS A CA 1
ATOM 746 C C . LYS A 1 93 ? -4.065 -11.795 2.637 1.00 98.12 93 LYS A C 1
ATOM 748 O O . LYS A 1 93 ? -4.057 -11.733 1.414 1.00 98.12 93 LYS A O 1
ATOM 753 N N . TYR A 1 94 ? -3.416 -10.931 3.417 1.00 98.19 94 TYR A N 1
ATOM 754 C CA . TYR A 1 94 ? -2.672 -9.758 2.950 1.00 98.19 94 TYR A CA 1
ATOM 755 C C . TYR A 1 94 ? -1.237 -9.750 3.507 1.00 98.19 94 TYR A C 1
ATOM 757 O O . TYR A 1 94 ? -0.865 -8.835 4.245 1.00 98.19 94 TYR A O 1
ATOM 765 N N . PRO A 1 95 ? -0.417 -10.771 3.180 1.00 98.06 95 PRO A N 1
ATOM 766 C CA . PRO A 1 95 ? 0.946 -10.900 3.702 1.00 98.06 95 PRO A CA 1
ATOM 767 C C . PRO A 1 95 ? 1.881 -9.758 3.276 1.00 98.06 95 PRO A C 1
ATOM 769 O O . PRO A 1 95 ? 2.955 -9.597 3.849 1.00 98.06 95 PRO A O 1
ATOM 772 N N . GLU A 1 96 ? 1.496 -8.975 2.268 1.00 98.50 96 GLU A N 1
ATOM 773 C CA . GLU A 1 96 ? 2.234 -7.809 1.796 1.00 98.50 96 GLU A CA 1
ATOM 774 C C . GLU A 1 96 ? 2.093 -6.602 2.734 1.00 98.50 96 GLU A C 1
ATOM 776 O O . GLU A 1 96 ? 2.847 -5.645 2.593 1.00 98.50 96 GLU A O 1
ATOM 781 N N . ILE A 1 97 ? 1.156 -6.623 3.686 1.00 98.38 97 ILE A N 1
ATOM 782 C CA . ILE A 1 97 ? 0.955 -5.534 4.642 1.00 98.38 97 ILE A CA 1
ATOM 783 C C . ILE A 1 97 ? 1.718 -5.800 5.936 1.00 98.38 97 ILE A C 1
ATOM 785 O O . ILE A 1 97 ? 1.521 -6.813 6.608 1.00 98.38 97 ILE A O 1
ATOM 789 N N . SER A 1 98 ? 2.541 -4.832 6.332 1.00 97.50 98 SER A N 1
ATOM 790 C CA . SER A 1 98 ? 3.105 -4.754 7.677 1.00 97.50 98 SER A CA 1
ATOM 791 C C . SER A 1 98 ? 2.651 -3.491 8.397 1.00 97.50 98 SER A C 1
ATOM 793 O O . SER A 1 98 ? 2.327 -2.478 7.780 1.00 97.50 98 SER A O 1
ATOM 795 N N . PHE A 1 99 ? 2.630 -3.565 9.725 1.00 95.75 99 PHE A N 1
ATOM 796 C CA . PHE A 1 99 ? 2.336 -2.438 10.600 1.00 95.75 99 PHE A CA 1
ATOM 797 C C . PHE A 1 99 ? 3.654 -1.855 11.088 1.00 95.75 99 PHE A C 1
ATOM 799 O O . PHE A 1 99 ? 4.479 -2.560 11.671 1.00 95.75 99 PHE A O 1
ATOM 806 N N . VAL A 1 100 ? 3.862 -0.572 10.815 1.00 92.31 100 VAL A N 1
ATOM 807 C CA . VAL A 1 100 ? 5.096 0.142 11.153 1.00 92.31 100 VAL A CA 1
ATOM 808 C C . VAL A 1 100 ? 5.044 0.648 12.596 1.00 92.31 100 VAL A C 1
ATOM 810 O O . VAL A 1 100 ? 6.075 0.670 13.274 1.00 92.31 100 VAL A O 1
ATOM 813 N N . ARG A 1 101 ? 3.864 1.081 13.061 1.00 81.62 101 ARG A N 1
ATOM 814 C CA . ARG A 1 101 ? 3.620 1.654 14.393 1.00 81.62 101 ARG A CA 1
ATOM 815 C C . ARG A 1 101 ? 2.226 1.341 14.904 1.00 81.62 101 ARG A C 1
ATOM 817 O O . ARG A 1 101 ? 1.304 1.264 14.064 1.00 81.62 101 ARG A O 1
#

Sequence (101 aa):
NNDGSWRTLWSHLKGYRVDIQLHGAAHVSFIDDEAMAPQEANLLRISPAQLQQVYGTIDPNRAIEIQRVYLAAFFDKELRHQHSTLLDGPDKKYPEISFVR

Secondary structure (DSSP, 8-state):
---HHHHHHHHH--S----EEETTB-GGGGSTHHHHHHHHHHHHT--HHHHHHHHBSS-HHHHHHHHHHHHHHHHHHHHH----GGGTS--TT-TTEEE--